Protein AF-A0A436RHY1-F1 (afdb_monomer_lite)

Secondary structure (DSSP, 8-state):
------TTSS--TTPPTT------STTSSHHHHHHHHHHT-

Foldseek 3Di:
DPPPDVPPPPDPPPDDPPDDDQDDDPPPCSVVVVVVVVVVD

pLDDT: mean 80.01, std 16.07, range [43.62, 97.12]

Structure (mmCIF, N/CA/C/O backbone):
data_AF-A0A436RHY1-F1
#
_entry.id   AF-A0A436RHY1-F1
#
loop_
_atom_site.group_PDB
_atom_site.id
_atom_site.type_symbol
_atom_site.label_atom_id
_atom_site.label_alt_id
_atom_site.label_comp_id
_atom_site.label_asym_id
_atom_site.label_entity_id
_atom_site.label_seq_id
_atom_site.pdbx_PDB_ins_code
_atom_site.Cartn_x
_atom_site.Cartn_y
_atom_site.Cartn_z
_atom_site.occupancy
_atom_site.B_iso_or_equiv
_atom_site.auth_seq_id
_atom_site.auth_comp_id
_atom_site.auth_asym_id
_atom_site.auth_atom_id
_atom_site.pdbx_PDB_model_num
ATOM 1 N N . MET A 1 1 ? 25.334 2.164 -1.387 1.00 43.62 1 MET A N 1
ATOM 2 C CA . MET A 1 1 ? 24.213 2.901 -0.764 1.00 43.62 1 MET A CA 1
ATOM 3 C C . MET A 1 1 ? 22.958 2.045 -0.846 1.00 43.62 1 MET A C 1
ATOM 5 O O . MET A 1 1 ? 22.368 1.968 -1.912 1.00 43.62 1 MET A O 1
ATOM 9 N N . SER A 1 2 ? 22.580 1.364 0.237 1.00 55.56 2 SER A N 1
ATOM 10 C CA . SER A 1 2 ? 21.240 0.781 0.389 1.00 55.56 2 SER A CA 1
ATOM 11 C C . SER A 1 2 ? 20.539 1.620 1.454 1.00 55.56 2 SER A C 1
ATOM 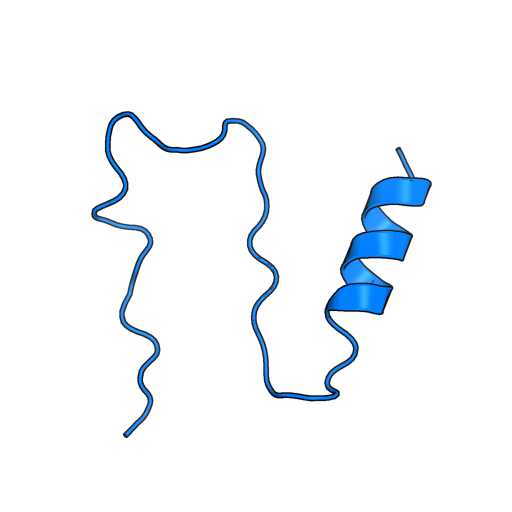13 O O . SER A 1 2 ? 20.828 1.480 2.637 1.00 55.56 2 SER A O 1
ATOM 15 N N . GLY A 1 3 ? 19.747 2.597 1.012 1.00 58.44 3 GLY A N 1
ATOM 16 C CA . GLY A 1 3 ? 19.125 3.633 1.846 1.00 58.44 3 GLY A CA 1
ATOM 17 C C . GLY A 1 3 ? 17.831 3.192 2.527 1.00 58.44 3 GLY A C 1
ATOM 18 O O . GLY A 1 3 ? 16.906 3.988 2.639 1.00 58.44 3 GLY A O 1
ATOM 19 N N . ILE A 1 4 ? 17.727 1.929 2.941 1.00 64.38 4 ILE A N 1
ATOM 20 C CA . ILE A 1 4 ? 16.620 1.498 3.797 1.00 64.38 4 ILE A CA 1
ATOM 21 C C . ILE A 1 4 ? 17.111 1.637 5.233 1.00 64.38 4 ILE A C 1
ATOM 23 O O . ILE A 1 4 ? 17.570 0.682 5.857 1.00 64.38 4 ILE A O 1
ATOM 27 N N . GLU A 1 5 ? 17.072 2.866 5.740 1.00 61.84 5 GLU A N 1
ATOM 28 C CA . GLU A 1 5 ? 17.173 3.087 7.177 1.00 61.84 5 GLU A CA 1
ATOM 29 C C . GLU A 1 5 ? 16.011 2.361 7.873 1.00 61.84 5 GLU A C 1
ATOM 31 O O . GLU A 1 5 ? 14.895 2.296 7.351 1.00 61.84 5 GLU A O 1
ATOM 36 N N . HIS A 1 6 ? 16.268 1.776 9.047 1.00 59.72 6 HIS A N 1
ATOM 37 C CA . HIS A 1 6 ? 15.264 1.065 9.843 1.00 59.72 6 HIS A CA 1
ATOM 38 C C . HIS A 1 6 ? 14.229 2.055 10.424 1.00 59.72 6 HIS A C 1
ATOM 40 O O . HIS A 1 6 ? 14.219 2.351 11.619 1.00 59.72 6 HIS A O 1
ATOM 46 N N . SER A 1 7 ? 13.309 2.526 9.581 1.00 60.66 7 SER A N 1
ATOM 47 C CA . SER A 1 7 ? 12.229 3.478 9.893 1.00 60.66 7 SER A CA 1
ATOM 48 C C . SER A 1 7 ? 11.224 2.985 10.948 1.00 60.66 7 SER A C 1
ATOM 50 O O . SER A 1 7 ? 10.374 3.742 11.413 1.00 60.66 7 SER A O 1
ATOM 52 N N . GLY A 1 8 ? 11.322 1.726 11.386 1.00 57.47 8 GLY A N 1
ATOM 53 C CA . GLY A 1 8 ? 10.397 1.122 12.348 1.00 57.47 8 GLY A CA 1
ATOM 54 C C . GLY A 1 8 ? 10.620 1.499 13.820 1.00 57.47 8 GLY A C 1
ATOM 55 O O . GLY A 1 8 ? 9.702 1.324 14.624 1.00 57.47 8 GLY A O 1
ATOM 56 N N . ARG A 1 9 ? 11.807 2.003 14.203 1.00 58.56 9 ARG A N 1
ATOM 57 C CA . ARG A 1 9 ? 12.160 2.238 15.624 1.00 58.56 9 ARG A CA 1
ATOM 58 C C . ARG A 1 9 ? 11.797 3.625 16.173 1.00 58.56 9 ARG A C 1
ATOM 60 O O . ARG A 1 9 ? 11.757 3.770 17.387 1.00 58.56 9 ARG A O 1
ATOM 67 N N . GLN A 1 10 ? 11.506 4.612 15.323 1.00 57.47 10 GLN A N 1
ATOM 68 C CA . GLN A 1 10 ? 11.293 6.016 15.733 1.00 57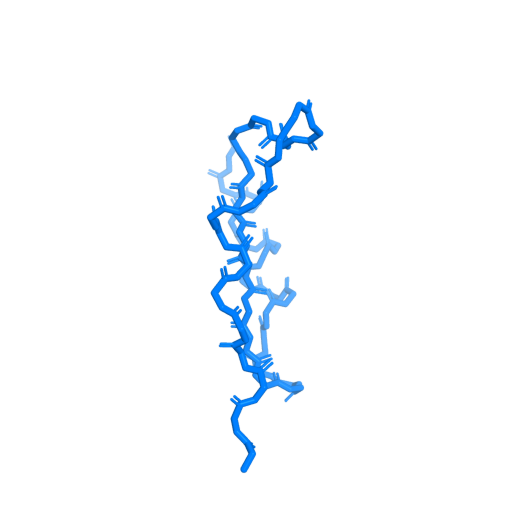.47 10 GLN A CA 1
ATOM 69 C C . GLN A 1 10 ? 9.857 6.535 15.541 1.00 57.47 10 GLN A C 1
ATOM 71 O O . GLN A 1 10 ? 9.569 7.679 15.881 1.00 57.47 10 GLN A O 1
ATOM 76 N N . ALA A 1 11 ? 8.935 5.729 15.007 1.00 62.53 11 ALA A N 1
ATOM 77 C CA . ALA A 1 11 ? 7.562 6.175 14.770 1.00 62.53 11 ALA A CA 1
ATOM 78 C C . ALA A 1 11 ? 6.771 6.254 16.094 1.00 62.53 11 ALA A C 1
ATOM 80 O O . ALA A 1 11 ? 6.258 5.226 16.547 1.00 62.53 11 ALA A O 1
ATOM 81 N N . GLY A 1 12 ? 6.734 7.453 16.696 1.00 66.19 12 GLY A N 1
ATOM 82 C CA . GLY A 1 12 ? 5.967 7.830 17.895 1.00 66.19 12 GLY A CA 1
ATOM 83 C C . GLY A 1 12 ? 4.445 7.908 17.679 1.00 66.19 12 GLY A C 1
ATOM 84 O O . GLY A 1 12 ? 3.896 7.165 16.868 1.00 66.19 12 GLY A O 1
ATOM 85 N N . GLU A 1 13 ? 3.764 8.814 18.397 1.00 64.31 13 GLU A N 1
ATOM 86 C CA . GLU A 1 13 ? 2.290 8.955 18.514 1.00 64.31 13 GLU A CA 1
ATOM 87 C C . GLU A 1 13 ? 1.501 9.075 17.185 1.00 64.31 13 GLU A C 1
ATOM 89 O O . GLU A 1 13 ? 0.279 8.957 17.183 1.00 64.31 13 GLU A O 1
ATOM 94 N N . GLY A 1 14 ? 2.174 9.238 16.040 1.00 69.00 14 GLY A N 1
ATOM 95 C CA . GLY A 1 14 ? 1.578 9.304 14.698 1.00 69.00 14 GLY A CA 1
ATOM 96 C C . GLY A 1 14 ? 1.471 7.972 13.940 1.00 69.00 14 GLY A C 1
ATOM 97 O O . GLY A 1 14 ? 1.193 7.974 12.741 1.00 69.00 14 GLY A O 1
ATOM 98 N N . ARG A 1 15 ? 1.730 6.822 14.579 1.00 74.44 15 ARG A N 1
ATOM 99 C CA . ARG A 1 15 ? 1.631 5.513 13.912 1.00 74.44 15 ARG A CA 1
ATOM 100 C C . ARG A 1 15 ? 0.171 5.138 13.648 1.00 74.44 15 ARG A C 1
ATOM 102 O O . ARG A 1 15 ? -0.615 4.964 14.577 1.00 74.44 15 ARG A O 1
ATOM 109 N N . VAL A 1 16 ? -0.164 4.913 12.379 1.00 81.31 16 VAL A N 1
ATOM 110 C CA . VAL A 1 16 ? -1.461 4.347 11.988 1.00 81.31 16 VAL A CA 1
ATOM 111 C C . VAL A 1 16 ? -1.589 2.934 12.565 1.00 81.31 16 VAL A C 1
ATOM 113 O O . VAL A 1 16 ? -0.742 2.069 12.326 1.00 81.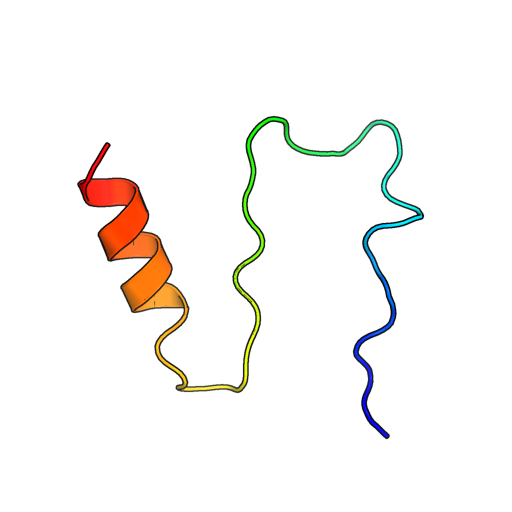31 16 VAL A O 1
ATOM 116 N N . LYS A 1 17 ? -2.642 2.700 13.356 1.00 83.25 17 LYS A N 1
ATOM 117 C CA . LYS A 1 17 ? -2.955 1.375 13.907 1.00 83.25 17 LYS A CA 1
ATOM 118 C C . LYS A 1 17 ? -3.388 0.447 12.770 1.00 83.25 17 LYS A C 1
ATOM 120 O O . LYS A 1 17 ? -4.154 0.860 11.908 1.00 83.25 17 LYS A O 1
ATOM 125 N N . ASN A 1 18 ? -2.911 -0.798 12.795 1.00 85.38 18 ASN A N 1
ATOM 126 C CA . ASN A 1 18 ? -3.230 -1.834 11.802 1.00 85.38 18 ASN A CA 1
ATOM 127 C C . ASN A 1 18 ? -2.821 -1.489 10.354 1.00 85.38 18 ASN A C 1
ATOM 129 O O . ASN A 1 18 ? -3.445 -1.959 9.408 1.00 85.38 18 ASN A O 1
ATOM 133 N N . ALA A 1 19 ? -1.771 -0.682 10.167 1.00 87.62 19 ALA A N 1
ATOM 134 C CA . ALA A 1 19 ? -1.208 -0.406 8.847 1.00 87.62 19 ALA A CA 1
ATOM 135 C C . ALA A 1 19 ? -0.081 -1.383 8.481 1.00 87.62 19 ALA A C 1
ATOM 137 O O . ALA A 1 19 ? 0.715 -1.785 9.333 1.00 87.62 19 ALA A O 1
ATOM 138 N N . ILE A 1 20 ? 0.021 -1.701 7.189 1.00 86.31 20 ILE A N 1
ATOM 139 C CA . ILE A 1 20 ? 1.085 -2.526 6.607 1.00 86.31 20 ILE A CA 1
ATOM 140 C C . ILE A 1 20 ? 1.904 -1.657 5.643 1.00 86.31 20 ILE A C 1
ATOM 142 O O . ILE A 1 20 ? 1.343 -0.973 4.789 1.00 86.31 20 ILE A O 1
ATOM 146 N N . LEU A 1 21 ? 3.236 -1.689 5.763 1.00 89.00 21 LEU A N 1
ATOM 147 C CA . LEU A 1 21 ? 4.151 -1.038 4.820 1.00 89.00 21 LEU A CA 1
ATOM 148 C C . LEU A 1 21 ? 4.541 -2.018 3.707 1.00 89.00 21 LEU A C 1
ATOM 150 O O . LEU A 1 21 ? 5.236 -2.999 3.963 1.00 89.00 21 LEU A O 1
ATOM 154 N N . ILE A 1 22 ? 4.154 -1.718 2.467 1.00 91.94 22 ILE A N 1
ATOM 155 C CA . ILE A 1 22 ? 4.573 -2.475 1.281 1.00 91.94 22 ILE A CA 1
ATOM 156 C C . ILE A 1 22 ? 5.699 -1.699 0.586 1.00 91.94 22 ILE A C 1
ATOM 158 O O . ILE A 1 22 ? 5.460 -0.683 -0.066 1.00 91.94 22 ILE A O 1
ATOM 162 N N . ALA A 1 23 ? 6.937 -2.171 0.726 1.00 93.12 23 ALA A N 1
ATOM 163 C CA . ALA A 1 23 ? 8.133 -1.553 0.148 1.00 93.12 23 ALA A CA 1
ATOM 164 C C . ALA A 1 23 ? 8.788 -2.456 -0.914 1.00 93.12 23 ALA A C 1
ATOM 166 O O . ALA A 1 23 ? 8.604 -3.668 -0.915 1.00 93.12 23 ALA A O 1
ATOM 167 N N . GLY A 1 24 ? 9.548 -1.861 -1.837 1.00 94.12 24 GLY A N 1
ATOM 168 C CA . GLY A 1 24 ? 10.198 -2.571 -2.947 1.00 94.12 24 GLY A CA 1
ATOM 169 C C . GLY A 1 24 ? 10.500 -1.669 -4.157 1.00 94.12 24 GLY A C 1
ATOM 170 O O . GLY A 1 24 ? 9.974 -0.550 -4.225 1.00 94.12 24 GLY A O 1
ATOM 171 N N . PRO A 1 25 ? 11.320 -2.128 -5.124 1.00 95.12 25 PRO A N 1
ATOM 172 C CA . PRO A 1 25 ? 11.746 -1.335 -6.286 1.00 95.12 25 PRO A CA 1
ATOM 173 C C . PRO A 1 25 ? 10.590 -0.788 -7.141 1.00 95.12 25 PRO A C 1
ATOM 175 O O . PRO A 1 25 ? 9.465 -1.291 -7.098 1.00 95.12 25 PRO A O 1
ATOM 178 N N . THR A 1 26 ? 10.831 0.258 -7.936 1.00 95.00 26 THR A N 1
ATOM 179 C CA . THR A 1 26 ? 9.844 0.759 -8.914 1.00 95.00 26 THR A CA 1
ATOM 180 C C . THR A 1 26 ? 9.428 -0.359 -9.877 1.00 95.00 26 THR A C 1
ATOM 182 O O . THR A 1 26 ? 10.236 -1.218 -10.210 1.00 95.00 26 THR A O 1
ATOM 185 N N . ALA A 1 27 ? 8.155 -0.370 -10.286 1.00 94.56 27 ALA A N 1
ATOM 186 C CA . ALA A 1 27 ? 7.553 -1.399 -11.145 1.00 94.56 27 ALA A CA 1
ATOM 187 C C . ALA A 1 27 ? 7.509 -2.839 -10.575 1.00 94.56 27 ALA A C 1
ATOM 189 O O . ALA A 1 27 ? 7.114 -3.757 -11.282 1.00 94.56 27 ALA A O 1
ATOM 190 N N . SER A 1 28 ? 7.796 -3.057 -9.285 1.00 95.94 28 SER A N 1
ATOM 191 C CA . SER A 1 28 ? 7.714 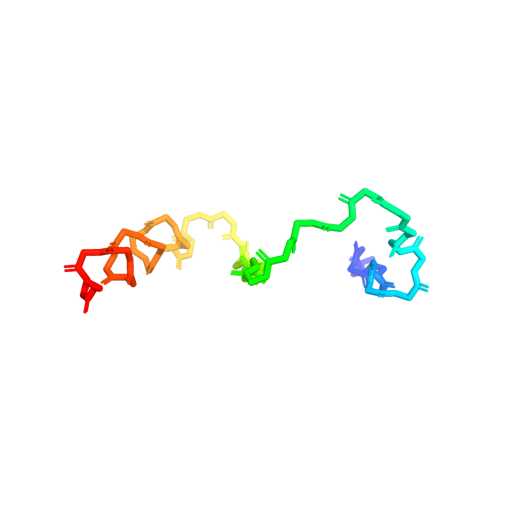-4.389 -8.652 1.00 95.94 28 SER A CA 1
ATOM 192 C C . SER A 1 28 ? 6.293 -4.865 -8.291 1.00 95.94 28 SER A C 1
ATOM 194 O O . SER A 1 28 ? 6.147 -5.818 -7.533 1.00 95.94 28 SER A O 1
ATOM 196 N N . GLY A 1 29 ? 5.238 -4.166 -8.726 1.00 97.06 29 GLY A N 1
ATOM 197 C CA . GLY A 1 29 ? 3.849 -4.565 -8.449 1.00 97.06 29 GLY A CA 1
ATOM 198 C C . GLY A 1 29 ? 3.315 -4.268 -7.038 1.00 97.06 29 GLY A C 1
ATOM 199 O O . GLY A 1 29 ? 2.266 -4.788 -6.675 1.00 97.06 29 GLY A O 1
ATOM 200 N N . LYS A 1 30 ? 3.972 -3.411 -6.239 1.00 97.12 30 LYS A N 1
ATOM 201 C CA . LYS A 1 30 ? 3.522 -3.062 -4.867 1.00 97.12 30 LYS A CA 1
ATOM 202 C C . LYS A 1 30 ? 2.059 -2.613 -4.789 1.00 97.12 30 LYS A C 1
ATOM 204 O O . LYS A 1 30 ? 1.345 -3.039 -3.893 1.00 97.12 30 LYS A O 1
ATOM 209 N N . SER A 1 31 ? 1.618 -1.768 -5.725 1.00 94.81 31 SER A N 1
ATOM 210 C CA . SER A 1 31 ? 0.232 -1.283 -5.771 1.00 94.81 31 SER A CA 1
ATOM 211 C C . SER A 1 31 ? -0.759 -2.398 -6.099 1.00 94.81 31 SER A C 1
ATOM 213 O O . SER A 1 31 ? -1.839 -2.417 -5.528 1.00 94.81 31 SER A O 1
ATOM 215 N N . ALA A 1 32 ? -0.383 -3.351 -6.959 1.00 96.81 32 ALA A N 1
ATOM 216 C CA . ALA A 1 32 ? -1.225 -4.506 -7.264 1.00 96.81 32 ALA A CA 1
ATOM 217 C C . ALA A 1 32 ? -1.398 -5.410 -6.033 1.00 96.81 32 ALA A C 1
ATOM 219 O O . ALA A 1 32 ? -2.513 -5.811 -5.730 1.00 96.81 32 ALA A O 1
ATOM 220 N N . LEU A 1 33 ? -0.320 -5.651 -5.274 1.00 95.06 33 LEU A N 1
ATOM 221 C CA . LEU A 1 33 ? -0.392 -6.386 -4.005 1.00 95.06 33 LEU A CA 1
ATOM 222 C C . LEU A 1 33 ? -1.249 -5.656 -2.957 1.00 95.06 33 LEU A C 1
ATOM 224 O O . LEU A 1 33 ? -1.994 -6.293 -2.220 1.00 95.06 33 LEU A O 1
ATOM 228 N N . ALA A 1 34 ? -1.146 -4.326 -2.881 1.00 94.31 34 ALA A N 1
ATOM 229 C CA . ALA A 1 34 ? -1.953 -3.527 -1.961 1.00 94.31 34 ALA A CA 1
ATOM 230 C C . ALA A 1 34 ? -3.453 -3.617 -2.283 1.00 94.31 34 ALA A C 1
ATOM 232 O O . ALA A 1 34 ? -4.258 -3.754 -1.368 1.00 94.31 34 ALA A O 1
ATOM 233 N N . LEU A 1 35 ? -3.807 -3.558 -3.572 1.00 95.81 35 LEU A N 1
ATOM 234 C CA . LEU A 1 35 ? -5.186 -3.703 -4.045 1.00 95.81 35 LEU A CA 1
ATOM 235 C C . LEU A 1 35 ? -5.726 -5.103 -3.748 1.00 95.81 35 LEU A C 1
ATOM 237 O O . LEU A 1 35 ? -6.761 -5.223 -3.105 1.00 95.81 35 LEU A O 1
ATOM 241 N N . ASP A 1 36 ? -4.974 -6.145 -4.109 1.00 95.69 36 ASP A N 1
ATOM 242 C CA . ASP A 1 36 ? -5.355 -7.538 -3.853 1.00 95.69 36 ASP A CA 1
ATOM 243 C C . ASP A 1 36 ? -5.587 -7.807 -2.357 1.00 95.69 36 ASP A C 1
ATOM 245 O O . ASP A 1 36 ? -6.530 -8.496 -1.984 1.00 95.69 36 ASP A O 1
ATOM 249 N N . LEU A 1 37 ? -4.768 -7.222 -1.476 1.00 92.56 37 LEU A N 1
ATOM 250 C CA . LEU A 1 37 ? -4.951 -7.357 -0.031 1.00 92.56 37 LEU A CA 1
ATOM 251 C C . LEU A 1 37 ? -6.164 -6.571 0.493 1.00 92.56 37 LEU A C 1
ATOM 253 O O . LEU A 1 37 ? -6.829 -7.040 1.413 1.00 92.56 37 LEU A O 1
ATOM 257 N N . ALA A 1 38 ? -6.444 -5.392 -0.069 1.00 91.38 38 ALA A N 1
ATOM 258 C CA . ALA A 1 38 ? -7.575 -4.556 0.332 1.00 91.38 38 ALA A CA 1
ATOM 259 C C . ALA A 1 38 ? -8.928 -5.133 -0.114 1.00 91.38 38 ALA A C 1
ATOM 261 O O . ALA A 1 38 ? -9.911 -4.992 0.604 1.00 91.38 38 ALA A O 1
ATOM 262 N N . GLU A 1 39 ? -8.976 -5.788 -1.273 1.00 94.69 39 GLU A N 1
ATOM 263 C CA . GLU A 1 39 ? -10.194 -6.380 -1.845 1.00 94.69 39 GLU A CA 1
ATOM 264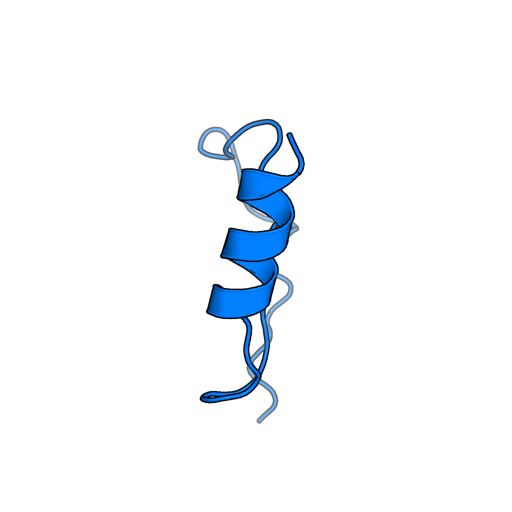 C C . GLU A 1 39 ? -10.577 -7.727 -1.211 1.00 94.69 39 GLU A C 1
ATOM 266 O O . GLU A 1 39 ? -11.707 -8.185 -1.362 1.00 94.69 39 GLU A O 1
ATOM 271 N N . ARG A 1 40 ? -9.643 -8.377 -0.506 1.00 85.00 40 ARG A N 1
ATOM 272 C CA . ARG A 1 40 ? -9.859 -9.665 0.180 1.00 85.00 40 ARG A CA 1
ATOM 273 C C . ARG A 1 40 ? -10.402 -9.531 1.610 1.00 85.00 40 ARG A C 1
ATOM 275 O O . ARG A 1 40 ? -10.567 -10.558 2.271 1.00 85.00 40 ARG A O 1
ATOM 282 N N . GLY A 1 41 ? -10.609 -8.304 2.094 1.00 63.44 41 GLY A N 1
ATOM 283 C CA . GLY A 1 41 ? -11.210 -7.998 3.400 1.00 63.44 41 GLY 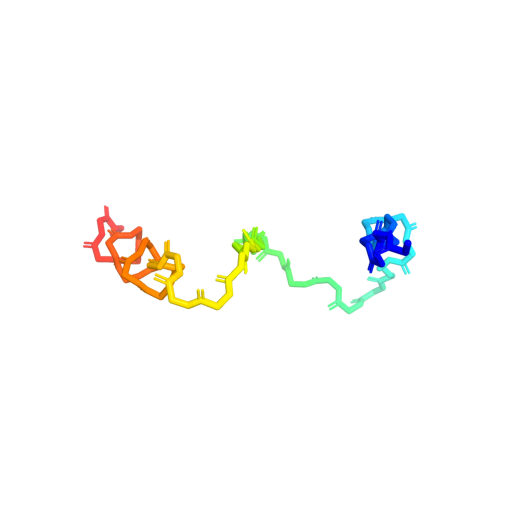A CA 1
ATOM 284 C C . GLY A 1 41 ? -12.715 -7.803 3.312 1.00 63.44 41 GLY A C 1
ATOM 285 O O . GLY A 1 41 ? -13.383 -8.130 4.316 1.00 63.44 41 GLY A O 1
#

Radius of gyration: 12.99 Å; chains: 1; bounding box: 35×19×30 Å

Sequence (41 aa):
MSGIEHSGRQAGEGRVKNAILIAGPTASGKSALALDLAERG